Protein AF-A0A4R2C176-F1 (afdb_monomer)

Solvent-accessible surface area (backbone atoms only — not comparable to full-atom values): 6892 Å² total; per-residue (Å²): 133,61,67,66,63,52,52,54,52,46,54,67,44,58,69,86,51,28,63,65,52,39,53,50,53,22,47,60,34,39,78,70,70,38,54,71,60,18,51,54,44,62,68,57,72,79,61,52,72,68,56,35,52,50,44,48,50,43,72,76,36,49,66,61,49,48,54,49,50,54,51,51,48,53,50,50,49,52,65,69,70,42,48,75,64,56,52,50,49,53,52,47,55,52,50,53,52,52,50,50,57,48,50,54,52,53,65,63,58,79,72,72,82,86,76,84,82,90,134

pLDDT: mean 83.0, std 13.67, range [44.91, 96.94]

Sequence (119 aa):
MEIDAAVVELYGLPPEQFVAARNRLAKEVRDRGDEPAAAAIVALRKPTVAAWLANQLVRADPDGIHALTERGEQLRQTYLTADSASRRELTRRRHDHLVQAASQRAAGADGSPARPRSG

Foldseek 3Di:
DDLVVLVLVLLQDDLVCNQVSLLVSLVVCVVVVNNVSSVVSNPDDRDDPVSSVVSVVCVVCVPVVVVVVVVVVVVVCCVVPQDPVNVVVVVVVVVVVVVVVVVVVVVVVVPDDDDDDDD

Mean predicted aligned error: 13.89 Å

Structure (mmCIF, N/CA/C/O backbone):
data_AF-A0A4R2C176-F1
#
_entry.id   AF-A0A4R2C176-F1
#
loop_
_atom_site.group_PDB
_atom_site.id
_atom_site.type_symbol
_atom_site.label_atom_id
_atom_site.label_alt_id
_atom_site.label_comp_id
_atom_site.label_asym_id
_atom_site.label_entity_id
_atom_site.label_seq_id
_atom_site.pdbx_PDB_ins_code
_atom_site.Cartn_x
_atom_site.Cartn_y
_atom_site.Cartn_z
_atom_site.occupancy
_atom_site.B_iso_or_equiv
_atom_site.auth_seq_id
_atom_site.auth_comp_id
_atom_site.auth_asym_id
_atom_site.auth_atom_id
_atom_site.pdbx_PDB_model_num
ATOM 1 N N . MET A 1 1 ? -10.218 -12.945 12.825 1.00 59.03 1 MET A N 1
ATOM 2 C CA . MET A 1 1 ? -9.661 -12.179 11.692 1.00 59.03 1 MET A CA 1
ATOM 3 C C . MET A 1 1 ? -8.341 -11.596 12.148 1.00 59.03 1 MET A C 1
ATOM 5 O O . MET A 1 1 ? -8.326 -10.961 13.197 1.00 59.03 1 MET A O 1
ATOM 9 N N . GLU A 1 2 ? -7.269 -11.878 11.415 1.00 82.56 2 GLU A N 1
ATOM 10 C CA . GLU A 1 2 ? -5.945 -11.294 11.640 1.00 82.56 2 GLU A CA 1
ATOM 11 C C . GLU A 1 2 ? -5.976 -9.798 11.298 1.00 82.56 2 GLU A C 1
ATOM 13 O O . GLU A 1 2 ? -6.596 -9.400 10.309 1.00 82.56 2 GLU A O 1
ATOM 18 N N . ILE A 1 3 ? -5.370 -8.961 12.143 1.00 81.00 3 ILE A N 1
ATOM 19 C CA . ILE A 1 3 ? -5.449 -7.498 12.016 1.00 81.00 3 ILE A CA 1
ATOM 20 C C . ILE A 1 3 ? -4.800 -7.029 10.711 1.00 81.00 3 ILE A C 1
ATOM 22 O O . ILE A 1 3 ? -5.364 -6.169 10.037 1.00 81.00 3 ILE A O 1
ATOM 26 N N . ASP A 1 4 ? -3.699 -7.651 10.296 1.00 85.12 4 ASP A N 1
ATOM 27 C CA . ASP A 1 4 ? -2.997 -7.299 9.060 1.00 85.12 4 ASP A CA 1
ATOM 28 C C . ASP A 1 4 ? -3.862 -7.526 7.815 1.00 85.12 4 ASP A C 1
ATOM 30 O O . ASP A 1 4 ? -3.970 -6.643 6.962 1.00 85.12 4 ASP A O 1
ATOM 34 N N . ALA A 1 5 ? -4.580 -8.651 7.749 1.00 86.44 5 ALA A N 1
ATOM 35 C CA . ALA A 1 5 ? -5.533 -8.911 6.672 1.00 86.44 5 ALA A CA 1
ATOM 36 C C . ALA A 1 5 ? -6.662 -7.863 6.641 1.00 86.44 5 ALA A C 1
ATOM 38 O O . ALA A 1 5 ? -7.049 -7.386 5.576 1.00 86.44 5 ALA A O 1
ATOM 39 N N . ALA A 1 6 ? -7.158 -7.442 7.808 1.00 87.44 6 ALA A N 1
ATOM 40 C CA . ALA A 1 6 ? -8.181 -6.401 7.896 1.00 87.44 6 ALA A CA 1
ATOM 41 C C . ALA A 1 6 ? -7.661 -5.026 7.436 1.00 87.44 6 ALA A C 1
ATOM 43 O O . ALA A 1 6 ? -8.386 -4.267 6.791 1.00 87.44 6 ALA A O 1
ATOM 44 N N . VAL A 1 7 ? -6.401 -4.700 7.738 1.00 89.75 7 VAL A N 1
ATOM 45 C CA . VAL A 1 7 ? -5.747 -3.464 7.283 1.00 89.75 7 VAL A CA 1
ATOM 46 C C . VAL A 1 7 ? -5.559 -3.465 5.770 1.00 89.75 7 VAL A C 1
ATOM 48 O O . VAL A 1 7 ? -5.829 -2.450 5.125 1.00 89.75 7 VAL A O 1
ATOM 51 N N . VAL A 1 8 ? -5.157 -4.598 5.192 1.00 90.19 8 VAL A N 1
ATOM 52 C CA . VAL A 1 8 ? -5.083 -4.770 3.737 1.00 90.19 8 VAL A CA 1
ATOM 53 C C . VAL A 1 8 ? -6.438 -4.436 3.115 1.00 90.19 8 VAL A C 1
ATOM 55 O O . VAL A 1 8 ? -6.505 -3.580 2.229 1.00 90.19 8 VAL A O 1
ATOM 58 N N . GLU A 1 9 ? -7.525 -5.014 3.628 1.00 91.12 9 GLU A N 1
ATOM 59 C CA . GLU A 1 9 ? -8.890 -4.745 3.156 1.00 91.12 9 GLU A CA 1
ATOM 60 C C . GLU A 1 9 ? -9.310 -3.275 3.292 1.00 91.12 9 GLU A C 1
ATOM 62 O O . GLU A 1 9 ? -9.872 -2.718 2.346 1.00 91.12 9 GLU A O 1
ATOM 67 N N . LEU A 1 10 ? -8.961 -2.590 4.390 1.00 93.25 10 LEU A N 1
ATOM 68 C CA . LEU A 1 10 ? -9.210 -1.147 4.522 1.00 93.25 10 LEU A CA 1
ATOM 69 C C . LEU A 1 10 ? -8.601 -0.348 3.365 1.00 93.25 10 LEU A C 1
ATOM 71 O O . LEU A 1 10 ? -9.241 0.563 2.841 1.00 93.25 10 LEU A O 1
ATOM 75 N N . TYR A 1 11 ? -7.386 -0.698 2.948 1.00 92.19 11 TYR A N 1
ATOM 76 C CA . TYR A 1 11 ? -6.670 -0.022 1.867 1.00 92.19 11 TYR A CA 1
ATOM 77 C C . TYR A 1 11 ? -7.147 -0.387 0.452 1.00 92.19 11 TYR A C 1
ATO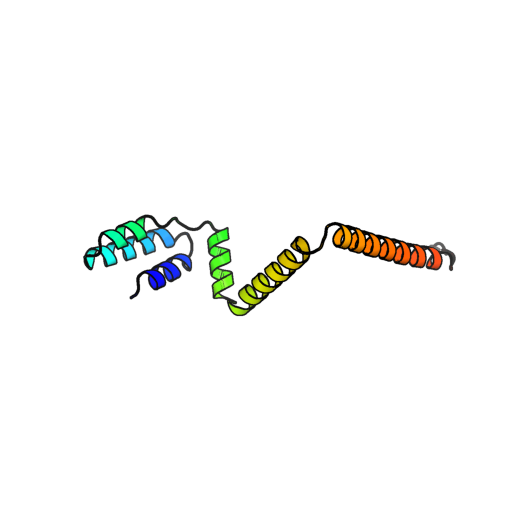M 79 O O . TYR A 1 11 ? -6.689 0.243 -0.505 1.00 92.19 11 TYR A O 1
ATOM 87 N N . GLY A 1 12 ? -8.065 -1.352 0.316 1.00 89.00 12 GLY A N 1
ATOM 88 C CA . GLY A 1 12 ? -8.782 -1.647 -0.932 1.00 89.00 12 GLY A CA 1
ATOM 89 C C . GLY A 1 12 ? -10.090 -0.859 -1.102 1.00 89.00 12 GLY A C 1
ATOM 90 O O . GLY A 1 12 ? -10.651 -0.803 -2.196 1.00 89.00 12 GLY A O 1
ATOM 91 N N . LEU A 1 13 ? -10.591 -0.223 -0.039 1.00 92.12 13 LEU A N 1
ATOM 92 C CA . LEU A 1 13 ? -11.823 0.563 -0.099 1.00 92.12 13 LEU A CA 1
ATOM 93 C C . LEU A 1 13 ? -11.605 1.918 -0.786 1.00 92.12 13 LEU A C 1
ATOM 95 O O . LEU A 1 13 ? -10.515 2.490 -0.679 1.00 92.12 13 LEU A O 1
ATOM 99 N N . PRO A 1 14 ? -12.650 2.497 -1.414 1.00 90.81 14 PRO A N 1
ATOM 100 C CA . PRO A 1 14 ? -12.600 3.874 -1.889 1.00 90.81 14 PRO A CA 1
ATOM 101 C C . PRO A 1 14 ? -12.163 4.841 -0.772 1.00 90.81 14 PRO A C 1
ATOM 103 O O . PRO A 1 14 ? -12.600 4.679 0.378 1.00 90.81 14 PRO A O 1
ATOM 106 N N . PRO A 1 15 ? -11.334 5.865 -1.061 1.00 88.06 15 PRO A N 1
ATOM 107 C CA . PRO A 1 15 ? -10.810 6.784 -0.046 1.00 88.06 15 PRO A CA 1
ATOM 108 C C . PRO A 1 15 ? -11.894 7.470 0.801 1.00 88.06 15 PRO A C 1
ATOM 110 O O . PRO A 1 15 ? -11.652 7.870 1.944 1.00 88.06 15 PRO A O 1
ATOM 113 N N . GLU A 1 16 ? -13.095 7.637 0.256 1.00 91.75 16 GLU A N 1
ATOM 114 C CA . GLU A 1 16 ? -14.271 8.209 0.915 1.00 91.75 16 GLU A CA 1
ATOM 115 C C . GLU A 1 16 ? -14.802 7.286 2.020 1.00 91.75 16 GLU A C 1
ATOM 117 O O . GLU A 1 16 ? -15.266 7.762 3.054 1.00 91.75 16 GLU A O 1
ATOM 122 N N . GLN A 1 17 ? -14.673 5.970 1.840 1.00 93.75 17 GLN A N 1
ATOM 123 C CA . GLN A 1 17 ? -15.151 4.949 2.774 1.00 93.75 17 GLN A CA 1
ATOM 124 C C . GLN A 1 17 ? -14.106 4.578 3.837 1.00 93.75 17 GLN A C 1
ATOM 126 O O . GLN A 1 17 ? -14.464 4.089 4.913 1.00 93.75 17 GLN A O 1
ATOM 131 N N . PHE A 1 18 ? -12.825 4.853 3.568 1.00 94.38 18 PHE A N 1
ATOM 132 C CA . PHE A 1 18 ? -11.695 4.447 4.408 1.00 94.38 18 PHE A CA 1
ATOM 133 C C . PHE A 1 18 ? -11.859 4.840 5.882 1.00 94.38 18 PHE A C 1
ATOM 135 O O . PHE A 1 18 ? -11.715 4.007 6.772 1.00 94.38 18 PHE A O 1
ATOM 142 N N . VAL A 1 19 ? -12.189 6.105 6.164 1.00 95.38 19 VAL A N 1
ATOM 143 C CA . VAL A 1 19 ? -12.245 6.619 7.546 1.00 95.38 19 VAL A CA 1
ATOM 144 C C . VAL A 1 19 ? -13.351 5.936 8.350 1.00 95.38 19 VAL A C 1
ATOM 146 O O . VAL A 1 19 ? -13.131 5.547 9.498 1.00 95.38 19 VAL A O 1
ATOM 149 N N . ALA A 1 20 ? -14.527 5.751 7.744 1.00 96.88 20 ALA A N 1
ATOM 150 C CA . ALA A 1 20 ? -15.654 5.090 8.392 1.00 96.88 20 ALA A CA 1
ATOM 151 C C . ALA A 1 20 ? -15.354 3.607 8.666 1.00 96.88 20 ALA A C 1
ATOM 153 O O . ALA A 1 20 ? -15.644 3.106 9.752 1.00 96.88 20 ALA A O 1
ATOM 154 N N . ALA A 1 21 ? -14.739 2.906 7.710 1.00 96.38 21 ALA A N 1
ATOM 155 C CA . ALA A 1 21 ? -14.341 1.512 7.880 1.00 96.38 21 ALA A CA 1
ATOM 156 C C . ALA A 1 21 ? -13.228 1.345 8.929 1.00 96.38 21 ALA A C 1
ATOM 158 O O . ALA A 1 21 ? -13.358 0.509 9.821 1.00 96.38 21 ALA A O 1
ATOM 159 N N . ARG A 1 22 ? -12.196 2.200 8.905 1.00 96.94 22 ARG A N 1
ATOM 160 C CA . ARG A 1 22 ? -11.102 2.211 9.892 1.00 96.94 22 ARG A CA 1
ATOM 161 C C . ARG A 1 22 ? -11.628 2.400 11.312 1.00 96.94 22 ARG A C 1
ATOM 163 O O . ARG A 1 22 ? -11.214 1.696 12.225 1.00 96.94 22 ARG A O 1
ATOM 170 N N . ASN A 1 23 ? -12.552 3.341 11.507 1.00 96.94 23 ASN A N 1
ATOM 171 C CA . ASN A 1 23 ? -13.118 3.608 12.829 1.00 96.94 23 ASN A CA 1
ATOM 172 C C . ASN A 1 23 ? -13.971 2.435 13.342 1.00 96.94 23 ASN A C 1
ATOM 174 O O . ASN A 1 23 ? -13.934 2.149 14.538 1.00 96.94 23 ASN A O 1
ATOM 178 N N . ARG A 1 24 ? -14.707 1.746 12.455 1.00 96.38 24 ARG A N 1
ATOM 179 C CA . ARG A 1 24 ? -15.434 0.515 12.808 1.00 96.38 24 ARG A CA 1
ATOM 180 C C . ARG A 1 24 ? -14.474 -0.594 13.225 1.00 96.38 24 ARG A C 1
ATOM 182 O O . ARG A 1 24 ? -14.628 -1.119 14.321 1.00 96.38 24 ARG A O 1
ATOM 189 N N . LEU A 1 25 ? -13.441 -0.859 12.425 1.00 95.44 25 LEU A N 1
ATOM 190 C CA . LEU A 1 25 ? -12.437 -1.874 12.745 1.00 95.44 25 LEU A CA 1
ATOM 191 C C . LEU A 1 25 ? -11.738 -1.575 14.080 1.00 95.44 25 LEU A C 1
ATOM 193 O O . LEU A 1 25 ? -11.614 -2.456 14.923 1.00 95.44 25 LEU A O 1
ATOM 197 N N . ALA A 1 26 ? -11.339 -0.321 14.312 1.00 95.56 26 ALA A N 1
ATOM 198 C CA . ALA A 1 26 ? -10.731 0.077 15.577 1.00 95.56 26 ALA A CA 1
ATOM 199 C C . ALA A 1 26 ? -11.662 -0.170 16.771 1.00 95.56 26 ALA A C 1
ATOM 201 O O . ALA A 1 26 ? -11.201 -0.620 17.814 1.00 95.56 26 ALA A O 1
ATOM 202 N N . LYS A 1 27 ? -12.965 0.108 16.630 1.00 95.75 27 LYS A N 1
ATOM 203 C CA . LYS A 1 27 ? -13.950 -0.183 17.678 1.00 95.75 27 LYS A CA 1
ATOM 204 C C . LYS A 1 27 ? -14.046 -1.686 17.944 1.00 95.75 27 LYS A C 1
ATOM 206 O O . LYS A 1 27 ? -13.915 -2.094 19.088 1.00 95.75 27 LYS A O 1
ATOM 211 N N . GLU A 1 28 ? -14.188 -2.498 16.901 1.00 93.81 28 GLU A N 1
ATOM 212 C CA . GLU A 1 28 ? -14.276 -3.955 17.041 1.00 93.81 28 GLU A CA 1
ATOM 213 C C . GLU A 1 28 ? -13.037 -4.572 17.703 1.00 93.81 28 GLU A C 1
ATOM 215 O O . GLU A 1 28 ? -13.145 -5.603 18.363 1.00 93.81 28 GLU A O 1
ATOM 220 N N . VAL A 1 29 ? -11.855 -3.986 17.496 1.00 94.12 29 VAL A N 1
ATOM 221 C CA . VAL A 1 29 ? -10.607 -4.438 18.126 1.00 94.12 29 VAL A CA 1
ATOM 222 C C . VAL A 1 29 ? -10.534 -4.010 19.598 1.00 94.12 29 VAL A C 1
ATOM 224 O O . VAL A 1 29 ? -10.137 -4.822 20.432 1.00 94.12 29 VAL A O 1
ATOM 227 N N . ARG A 1 30 ? -11.021 -2.809 19.959 1.00 93.12 30 ARG A N 1
ATOM 228 C CA . ARG A 1 30 ? -11.180 -2.415 21.379 1.00 93.12 30 ARG A CA 1
ATOM 229 C C . ARG A 1 30 ? -12.172 -3.301 22.111 1.00 93.12 30 ARG A C 1
ATOM 231 O O . ARG A 1 30 ? -11.888 -3.723 23.223 1.00 93.12 30 ARG A O 1
ATOM 238 N N . ASP A 1 31 ? -13.300 -3.616 21.479 1.00 94.06 31 ASP A N 1
ATOM 239 C CA . ASP A 1 31 ? -14.339 -4.472 22.065 1.00 94.06 31 ASP A CA 1
ATOM 240 C C . ASP A 1 31 ? -13.816 -5.905 22.321 1.00 94.06 31 ASP A C 1
ATOM 242 O O . ASP A 1 31 ? -14.355 -6.632 23.151 1.00 94.06 31 ASP A O 1
ATOM 246 N N . ARG A 1 32 ? -12.727 -6.298 21.643 1.00 92.25 32 ARG A N 1
ATOM 247 C CA . ARG A 1 32 ? -11.985 -7.552 21.859 1.00 92.25 32 ARG A CA 1
ATOM 248 C C . ARG A 1 32 ? -10.872 -7.450 22.914 1.00 92.25 32 ARG A C 1
ATOM 250 O O . ARG A 1 32 ? -10.221 -8.455 23.185 1.00 92.25 32 ARG A O 1
ATOM 257 N N . GLY A 1 33 ? -10.663 -6.278 23.513 1.00 93.81 33 GLY A N 1
ATOM 258 C CA . GLY A 1 33 ? -9.693 -6.038 24.587 1.00 93.81 33 GLY A CA 1
ATOM 259 C C . GLY A 1 33 ? -8.285 -5.637 24.133 1.00 93.81 33 GLY A C 1
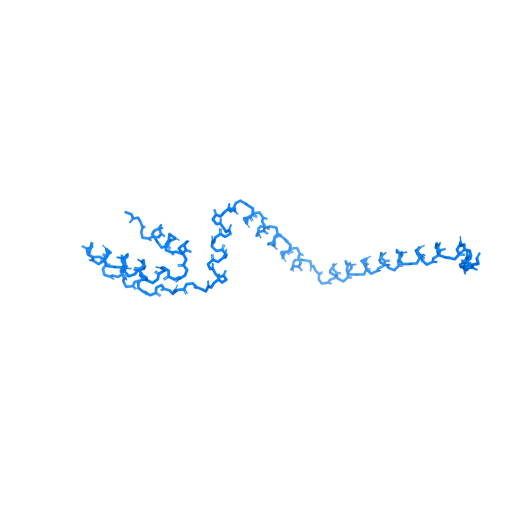ATOM 260 O O . GLY A 1 33 ? -7.405 -5.504 24.978 1.00 93.81 33 GLY A O 1
ATOM 261 N N . ASP A 1 34 ? -8.053 -5.423 22.834 1.00 92.56 34 ASP A N 1
ATOM 262 C CA . ASP A 1 34 ? -6.735 -5.054 22.299 1.00 92.56 34 ASP A CA 1
ATOM 263 C C . ASP A 1 34 ? -6.651 -3.543 22.024 1.00 92.56 34 ASP A C 1
ATOM 265 O O . ASP A 1 34 ? -6.756 -3.056 20.894 1.00 92.56 34 ASP A O 1
ATOM 269 N N . GLU A 1 35 ? -6.512 -2.763 23.098 1.00 91.94 35 GLU A N 1
ATOM 270 C CA . GLU A 1 35 ? -6.360 -1.308 22.996 1.00 91.94 35 GLU A CA 1
ATOM 271 C C . GLU A 1 35 ? -5.132 -0.868 22.175 1.00 91.94 35 GLU A C 1
ATOM 273 O O . GLU A 1 35 ? -5.289 0.045 21.352 1.00 91.94 35 GLU A O 1
ATOM 278 N N . PRO A 1 36 ? -3.938 -1.487 22.321 1.00 93.50 36 PRO A N 1
ATOM 279 C CA . PRO A 1 36 ? -2.775 -1.134 21.510 1.00 93.50 36 PRO A CA 1
ATOM 280 C C . PRO A 1 36 ? -3.021 -1.302 20.009 1.00 93.50 36 PRO A C 1
ATOM 282 O O . PRO A 1 36 ? -2.728 -0.388 19.230 1.00 93.50 36 PRO A O 1
ATOM 285 N N . ALA A 1 37 ? -3.609 -2.422 19.582 1.00 91.12 37 ALA A N 1
ATOM 286 C CA . ALA A 1 37 ? -3.875 -2.639 18.166 1.00 91.12 37 ALA A CA 1
ATOM 287 C C . ALA A 1 37 ? -4.975 -1.711 17.637 1.00 91.12 37 ALA A C 1
ATOM 289 O O . ALA A 1 37 ? -4.877 -1.189 16.524 1.00 91.12 37 ALA A O 1
ATOM 290 N N . ALA A 1 38 ? -5.994 -1.409 18.443 1.00 93.31 38 ALA A N 1
ATOM 291 C CA . ALA A 1 38 ? -6.994 -0.419 18.066 1.00 93.31 38 ALA A CA 1
ATOM 292 C C . ALA A 1 38 ? -6.406 0.991 17.895 1.00 93.31 38 ALA A C 1
ATOM 294 O O . ALA A 1 38 ? -6.824 1.724 16.993 1.00 93.31 38 ALA A O 1
ATOM 295 N N . ALA A 1 39 ? -5.444 1.382 18.736 1.00 93.56 39 ALA A N 1
ATOM 296 C CA . ALA A 1 39 ? -4.727 2.646 18.592 1.00 93.56 39 ALA A CA 1
ATOM 297 C C . ALA A 1 39 ? -3.913 2.677 17.288 1.00 93.56 39 ALA A C 1
ATOM 299 O O . ALA A 1 39 ? -3.980 3.663 16.548 1.00 93.56 39 ALA A O 1
ATOM 300 N N . ALA A 1 40 ? -3.233 1.574 16.956 1.00 94.06 40 ALA A N 1
ATOM 301 C CA . ALA A 1 40 ? -2.520 1.428 15.689 1.00 94.06 40 ALA A CA 1
ATOM 302 C C . ALA A 1 40 ? -3.462 1.563 14.477 1.00 94.06 40 ALA A C 1
ATOM 304 O O . ALA A 1 40 ? -3.149 2.284 13.529 1.00 94.06 40 ALA A O 1
ATOM 305 N N . ILE A 1 41 ? -4.658 0.966 14.532 1.00 93.56 41 ILE A N 1
ATOM 306 C CA . ILE A 1 41 ? -5.660 1.077 13.460 1.00 93.56 41 ILE A CA 1
ATOM 307 C C . ILE A 1 41 ? -6.140 2.524 13.290 1.00 93.56 41 ILE A C 1
ATOM 309 O O . ILE A 1 41 ? -6.258 2.999 12.162 1.00 93.56 41 ILE A O 1
ATOM 313 N N . VAL A 1 42 ? -6.400 3.262 14.376 1.00 93.69 42 VAL A N 1
ATOM 314 C CA . VAL A 1 42 ? -6.817 4.679 14.287 1.00 93.69 42 VAL A CA 1
ATOM 315 C C . VAL A 1 42 ? -5.713 5.563 13.704 1.00 93.69 42 VAL A C 1
ATOM 317 O O . VAL A 1 42 ? -6.019 6.512 12.976 1.00 93.69 42 VAL A O 1
ATOM 320 N N . ALA A 1 43 ? -4.448 5.241 13.981 1.00 94.25 43 ALA A N 1
ATOM 321 C CA . ALA A 1 43 ? -3.288 5.952 13.453 1.00 94.25 43 ALA A CA 1
ATOM 322 C C . ALA A 1 43 ? -3.081 5.762 11.937 1.00 94.25 43 ALA A C 1
ATOM 324 O O . ALA A 1 43 ? -2.347 6.541 11.321 1.00 94.25 43 ALA A O 1
ATOM 325 N N . LEU A 1 44 ? -3.753 4.789 11.306 1.00 93.31 44 LEU A N 1
ATOM 326 C CA . LEU A 1 44 ? -3.688 4.602 9.858 1.00 93.31 44 LEU A CA 1
ATOM 327 C C . LEU A 1 44 ? -4.180 5.847 9.115 1.00 93.31 44 LEU A C 1
ATOM 329 O O . LEU A 1 44 ? -5.287 6.365 9.331 1.00 93.31 44 LEU A O 1
ATOM 333 N N . ARG A 1 45 ? -3.338 6.313 8.191 1.00 93.06 45 ARG A N 1
ATOM 334 C CA . ARG A 1 45 ? -3.608 7.481 7.354 1.00 93.06 45 ARG A CA 1
ATOM 335 C C . ARG A 1 45 ? -4.516 7.088 6.199 1.00 93.06 45 ARG A C 1
ATOM 337 O O . ARG A 1 45 ? -4.291 6.068 5.547 1.00 93.06 45 ARG A O 1
ATOM 344 N N . LYS A 1 46 ? -5.498 7.950 5.915 1.00 88.38 46 LYS A N 1
ATOM 345 C CA . LYS A 1 46 ? -6.306 7.864 4.695 1.00 88.38 46 LYS A CA 1
ATOM 346 C C . LYS A 1 46 ? -5.367 7.880 3.477 1.00 88.38 46 LYS A C 1
ATOM 348 O O . LYS A 1 46 ? -4.515 8.773 3.411 1.00 88.38 46 LYS A O 1
ATOM 353 N N . PRO A 1 47 ? -5.495 6.925 2.538 1.00 86.56 47 PRO A N 1
ATOM 354 C CA . PRO A 1 47 ? -4.662 6.910 1.346 1.00 86.56 47 PRO A CA 1
ATOM 355 C C . PRO A 1 47 ? -4.944 8.141 0.481 1.00 86.56 47 PRO A C 1
ATOM 357 O O . PRO A 1 47 ? -6.069 8.647 0.427 1.00 86.56 47 PRO A O 1
ATOM 360 N N . THR A 1 48 ? -3.920 8.617 -0.225 1.00 92.12 48 THR A N 1
ATOM 361 C CA . THR A 1 48 ? -4.133 9.533 -1.350 1.00 92.12 48 THR A CA 1
ATOM 362 C C . THR A 1 48 ? -4.819 8.778 -2.490 1.00 92.12 48 THR A C 1
ATOM 364 O O . THR A 1 48 ? -4.754 7.551 -2.556 1.00 92.12 48 THR A O 1
ATOM 367 N N . VAL A 1 49 ? -5.440 9.499 -3.427 1.00 87.94 49 VAL A N 1
ATOM 368 C CA . VAL A 1 49 ? -6.058 8.875 -4.612 1.00 87.94 49 VAL A CA 1
ATOM 369 C C . VAL A 1 49 ? -5.031 8.059 -5.406 1.00 87.94 49 VAL A C 1
ATOM 371 O O . VAL A 1 49 ? -5.325 6.943 -5.816 1.00 87.94 49 VAL A O 1
ATOM 374 N N . ALA A 1 50 ? -3.805 8.571 -5.557 1.00 84.88 50 ALA A N 1
ATOM 375 C CA . ALA A 1 50 ? -2.723 7.858 -6.234 1.00 84.88 50 ALA A CA 1
ATOM 376 C C . ALA A 1 50 ? -2.334 6.553 -5.516 1.00 84.88 50 ALA A C 1
ATOM 378 O O . ALA A 1 50 ? -2.168 5.526 -6.167 1.00 84.88 50 ALA A O 1
ATOM 379 N N . ALA A 1 51 ? -2.231 6.574 -4.182 1.00 87.38 51 ALA A N 1
ATOM 380 C CA . ALA A 1 51 ? -1.935 5.375 -3.399 1.00 87.38 51 ALA A CA 1
ATOM 381 C C . ALA A 1 51 ? -3.078 4.349 -3.467 1.00 87.38 51 ALA A C 1
ATOM 383 O O . ALA A 1 51 ? -2.825 3.157 -3.603 1.00 87.38 51 ALA A O 1
ATOM 384 N N . TRP A 1 52 ? -4.333 4.805 -3.432 1.00 91.88 52 TRP A N 1
ATOM 385 C CA . TRP A 1 52 ? -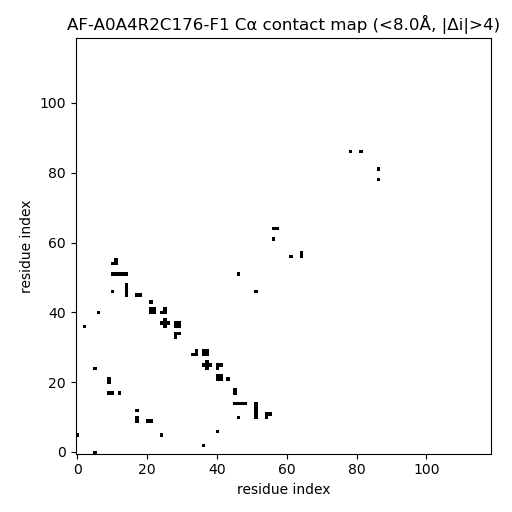5.489 3.930 -3.626 1.00 91.88 52 TRP A CA 1
ATOM 386 C C . TRP A 1 52 ? -5.480 3.281 -5.016 1.00 91.88 52 TRP A C 1
ATOM 388 O O . TRP A 1 52 ? -5.599 2.065 -5.111 1.00 91.88 52 TRP A O 1
ATOM 398 N N . LEU A 1 53 ? -5.248 4.050 -6.087 1.00 89.50 53 LEU A N 1
ATOM 399 C CA . LEU A 1 53 ? -5.141 3.505 -7.446 1.00 89.50 53 LEU A CA 1
ATOM 400 C C . LEU A 1 53 ? -4.020 2.464 -7.569 1.00 89.50 53 LEU A C 1
ATOM 402 O O . LEU A 1 53 ? -4.221 1.431 -8.203 1.00 89.50 53 LEU A O 1
ATOM 406 N N . ALA A 1 54 ? -2.869 2.703 -6.936 1.00 87.88 54 ALA A N 1
ATOM 407 C CA . ALA A 1 54 ? -1.780 1.731 -6.898 1.00 87.88 54 ALA A CA 1
ATOM 408 C C . ALA A 1 54 ? -2.200 0.425 -6.198 1.00 87.88 54 ALA A C 1
ATOM 410 O O . ALA A 1 54 ? -1.958 -0.655 -6.734 1.00 87.88 54 ALA A O 1
ATOM 411 N N . ASN A 1 55 ? -2.897 0.510 -5.059 1.00 89.44 55 ASN A N 1
ATOM 412 C CA . ASN A 1 55 ? -3.428 -0.668 -4.366 1.00 89.44 55 ASN A CA 1
ATOM 413 C C . ASN A 1 55 ? -4.434 -1.439 -5.231 1.00 89.44 55 ASN A C 1
ATOM 415 O O . ASN A 1 55 ? -4.397 -2.668 -5.268 1.00 89.44 55 ASN A O 1
ATOM 419 N N . GLN A 1 56 ? -5.313 -0.734 -5.950 1.00 92.00 56 GLN A N 1
ATOM 420 C CA . GLN A 1 56 ? -6.272 -1.369 -6.855 1.00 92.00 56 GLN A CA 1
ATOM 421 C C . GLN A 1 56 ? -5.576 -2.081 -8.013 1.00 92.00 56 GLN A C 1
ATOM 423 O O . GLN A 1 56 ? -5.972 -3.187 -8.370 1.00 92.00 56 GLN A O 1
ATOM 428 N N . LEU A 1 57 ? -4.524 -1.480 -8.569 1.00 89.44 57 LEU A N 1
ATOM 429 C CA . LEU A 1 57 ? -3.752 -2.074 -9.655 1.00 89.44 57 LEU A CA 1
ATOM 430 C C . LEU A 1 57 ? -3.054 -3.366 -9.209 1.00 89.44 57 LEU A C 1
ATOM 432 O O . LEU A 1 57 ? -3.150 -4.375 -9.900 1.00 89.44 57 LEU A O 1
ATOM 436 N N . VAL A 1 58 ? -2.435 -3.358 -8.023 1.00 90.69 58 VAL A N 1
ATOM 437 C CA . VAL A 1 58 ? -1.829 -4.559 -7.419 1.00 90.69 58 VAL A CA 1
ATOM 438 C C . VAL A 1 58 ? -2.871 -5.653 -7.185 1.00 90.69 58 VAL A C 1
ATOM 440 O O . VAL A 1 58 ? -2.580 -6.822 -7.393 1.00 90.69 58 VAL A O 1
ATOM 443 N N . ARG A 1 59 ? -4.091 -5.298 -6.763 1.00 87.25 59 ARG A N 1
ATOM 444 C CA . ARG A 1 59 ? -5.171 -6.273 -6.534 1.00 87.2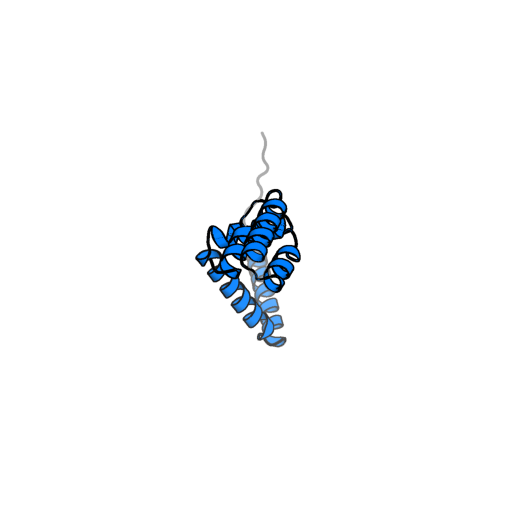5 59 ARG A CA 1
ATOM 445 C C . ARG A 1 59 ? -5.756 -6.843 -7.826 1.00 87.25 59 ARG A C 1
ATOM 447 O O . ARG A 1 59 ? -6.196 -7.987 -7.822 1.00 87.25 59 ARG A O 1
ATOM 454 N N . ALA A 1 60 ? -5.809 -6.046 -8.890 1.00 90.88 60 ALA A N 1
ATOM 455 C CA . ALA A 1 60 ? -6.367 -6.459 -10.174 1.00 90.88 60 ALA A CA 1
ATOM 456 C C . ALA A 1 60 ? -5.418 -7.374 -10.960 1.00 90.88 60 ALA A C 1
ATOM 458 O O . ALA A 1 60 ? -5.886 -8.287 -11.633 1.00 90.88 60 ALA A O 1
ATOM 459 N N . ASP A 1 61 ? -4.109 -7.129 -10.867 1.00 91.81 61 ASP A N 1
ATOM 460 C CA . ASP A 1 61 ? -3.081 -7.909 -11.560 1.00 91.81 61 ASP A CA 1
ATOM 461 C C . ASP A 1 61 ? -1.798 -8.031 -10.710 1.00 91.81 61 ASP A C 1
ATOM 463 O O . ASP A 1 61 ? -0.810 -7.323 -10.948 1.00 91.81 61 ASP A O 1
ATOM 467 N N . PRO A 1 62 ? -1.804 -8.903 -9.682 1.00 88.94 62 PRO A N 1
ATOM 468 C CA . PRO A 1 62 ? -0.646 -9.089 -8.811 1.00 88.94 62 PRO A CA 1
ATOM 469 C C . PRO A 1 62 ? 0.583 -9.580 -9.584 1.00 88.94 62 PRO A C 1
ATOM 471 O O . PRO A 1 62 ? 1.681 -9.051 -9.403 1.00 88.94 62 PRO A O 1
ATOM 474 N N . ASP A 1 63 ? 0.386 -10.554 -10.476 1.00 89.69 63 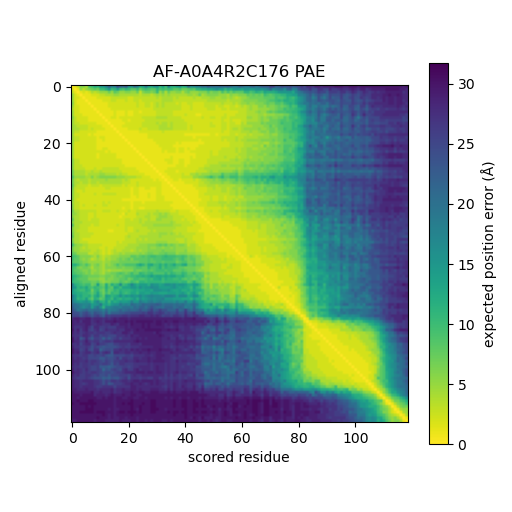ASP A N 1
ATOM 475 C CA . ASP A 1 63 ? 1.463 -11.199 -11.229 1.00 89.69 63 ASP A CA 1
ATOM 476 C C . ASP A 1 63 ? 2.092 -10.233 -12.241 1.00 89.69 63 ASP A C 1
ATOM 478 O O . ASP A 1 63 ? 3.318 -10.151 -12.349 1.00 89.69 63 ASP A O 1
ATOM 482 N N . GLY A 1 64 ? 1.280 -9.442 -12.948 1.00 90.69 64 GLY A N 1
ATOM 483 C CA . GLY A 1 64 ? 1.773 -8.441 -13.889 1.00 90.69 64 GLY A CA 1
ATOM 484 C C . GLY A 1 64 ? 2.532 -7.304 -13.207 1.00 90.69 64 GLY A C 1
ATOM 485 O O . GLY A 1 64 ? 3.585 -6.886 -13.699 1.00 90.69 64 GLY A O 1
ATOM 486 N N . ILE A 1 65 ? 2.067 -6.833 -12.044 1.00 91.81 65 ILE A N 1
ATOM 487 C CA . ILE A 1 65 ? 2.781 -5.806 -11.270 1.00 91.81 65 ILE A CA 1
ATOM 488 C C . ILE A 1 65 ? 4.075 -6.347 -10.663 1.00 91.81 65 ILE A C 1
ATOM 490 O O . ILE A 1 65 ? 5.090 -5.638 -10.653 1.00 91.81 65 ILE A O 1
ATOM 494 N N . HIS A 1 66 ? 4.078 -7.601 -10.216 1.00 90.56 66 HIS A N 1
ATOM 495 C CA . HIS A 1 66 ? 5.288 -8.261 -9.744 1.00 90.56 66 HIS A CA 1
ATOM 496 C C . HIS A 1 66 ? 6.321 -8.392 -10.872 1.00 90.56 66 HIS A C 1
ATOM 498 O O . HIS A 1 66 ? 7.437 -7.891 -10.749 1.00 90.56 66 HIS A O 1
ATOM 504 N N . ALA A 1 67 ? 5.920 -8.917 -12.034 1.00 88.12 67 ALA A N 1
ATOM 505 C CA . ALA A 1 67 ? 6.794 -9.024 -13.202 1.00 88.12 67 ALA A CA 1
ATOM 506 C C . ALA A 1 67 ? 7.331 -7.657 -13.669 1.00 88.12 67 ALA A C 1
ATOM 508 O O . ALA A 1 67 ? 8.475 -7.544 -14.120 1.00 88.12 67 ALA A O 1
ATOM 509 N N . LEU A 1 68 ? 6.525 -6.594 -13.567 1.00 88.75 68 LEU A N 1
ATOM 510 C CA . LEU A 1 68 ? 6.949 -5.235 -13.902 1.00 88.75 68 LEU A CA 1
ATOM 511 C C . LEU A 1 68 ? 8.004 -4.700 -12.924 1.00 88.75 68 LEU A C 1
ATOM 513 O O . LEU A 1 68 ? 9.004 -4.123 -13.358 1.00 88.75 68 LEU A O 1
ATOM 517 N N . THR A 1 69 ? 7.794 -4.882 -11.621 1.00 92.25 69 THR A N 1
ATOM 518 C CA . THR A 1 69 ? 8.731 -4.409 -10.591 1.00 92.25 69 THR A CA 1
ATOM 519 C C . THR A 1 69 ? 10.041 -5.194 -10.609 1.00 92.25 69 THR A C 1
ATOM 521 O O . THR A 1 69 ? 11.102 -4.572 -10.549 1.00 92.25 69 THR A O 1
ATOM 524 N N . GLU A 1 70 ? 10.003 -6.512 -10.817 1.00 91.25 70 GLU A N 1
ATOM 525 C CA . GLU A 1 70 ? 11.206 -7.333 -11.011 1.00 91.25 70 GLU A CA 1
ATOM 526 C C . GLU A 1 70 ? 12.039 -6.871 -12.212 1.00 91.25 70 GLU A C 1
ATOM 528 O O . GLU A 1 70 ? 13.253 -6.680 -12.105 1.00 91.25 70 GLU A O 1
ATOM 533 N N . ARG A 1 71 ? 11.399 -6.622 -13.361 1.00 88.19 71 ARG A N 1
ATOM 534 C CA . ARG A 1 71 ? 12.095 -6.104 -14.551 1.00 88.19 71 ARG A CA 1
ATOM 535 C C . ARG A 1 71 ? 12.676 -4.712 -14.316 1.00 88.19 71 ARG A C 1
ATOM 537 O O . ARG A 1 71 ? 13.793 -4.434 -14.750 1.00 88.19 71 ARG A O 1
ATOM 544 N N . GLY A 1 72 ? 11.942 -3.836 -13.630 1.00 87.81 72 GLY A N 1
ATOM 545 C CA . GLY A 1 72 ? 12.428 -2.506 -13.258 1.00 87.81 72 GLY A CA 1
ATOM 546 C C . GLY A 1 72 ? 13.673 -2.571 -12.372 1.00 87.81 72 GLY A C 1
ATOM 547 O O . GLY A 1 72 ? 14.633 -1.830 -12.592 1.00 87.81 72 GLY A O 1
ATOM 548 N N . GLU A 1 73 ? 13.691 -3.505 -11.425 1.00 88.81 73 GLU A N 1
ATOM 549 C CA . GLU A 1 73 ? 14.832 -3.748 -10.551 1.00 88.81 73 GLU A CA 1
ATOM 550 C C . GLU A 1 73 ? 16.040 -4.298 -11.321 1.00 88.81 73 GLU A C 1
ATOM 552 O O . GLU A 1 73 ? 17.145 -3.778 -11.172 1.00 88.81 73 GLU A O 1
ATOM 557 N N . GLN A 1 74 ? 15.842 -5.264 -12.221 1.00 81.69 74 GLN A N 1
ATOM 558 C CA . GLN A 1 74 ? 16.906 -5.779 -13.094 1.00 81.69 74 GLN A CA 1
ATOM 559 C C . GLN A 1 74 ? 17.514 -4.680 -13.974 1.00 81.69 74 GLN A C 1
ATOM 561 O O . GLN A 1 74 ? 18.739 -4.595 -14.118 1.00 81.69 74 GLN A O 1
ATOM 566 N N . LEU A 1 75 ? 16.678 -3.798 -14.532 1.00 79.56 75 LEU A N 1
ATOM 567 C CA . LEU A 1 75 ? 17.143 -2.630 -15.277 1.00 79.56 75 LEU A CA 1
ATOM 568 C C . LEU A 1 75 ? 17.959 -1.707 -14.368 1.00 79.56 75 LEU A C 1
ATOM 570 O O . LEU A 1 75 ? 19.096 -1.383 -14.702 1.00 79.56 75 LEU A O 1
ATOM 574 N N . ARG A 1 76 ? 17.432 -1.323 -13.199 1.00 79.50 76 ARG A N 1
ATOM 575 C CA . ARG A 1 76 ? 18.132 -0.462 -12.233 1.00 79.50 76 ARG A CA 1
ATOM 576 C C . ARG A 1 76 ? 19.491 -1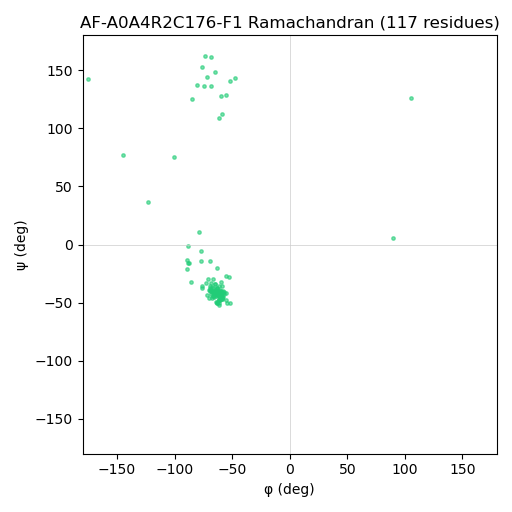.041 -11.846 1.00 79.50 76 ARG A C 1
ATOM 578 O O . ARG A 1 76 ? 20.486 -0.320 -11.882 1.00 79.50 76 ARG A O 1
ATOM 585 N N . GLN A 1 77 ? 19.545 -2.328 -11.517 1.00 79.12 77 GLN A N 1
ATOM 586 C CA . GLN A 1 77 ? 20.785 -3.021 -11.182 1.00 79.12 77 GLN A CA 1
ATOM 587 C C . GLN A 1 77 ? 21.763 -2.989 -12.352 1.00 79.12 77 GLN A C 1
ATOM 589 O O . GLN A 1 77 ? 22.893 -2.566 -12.153 1.00 79.12 77 GLN A O 1
ATOM 594 N N . THR A 1 78 ? 21.324 -3.317 -13.570 1.00 74.44 78 THR A N 1
ATOM 595 C CA . THR A 1 78 ? 22.160 -3.243 -14.781 1.00 74.44 78 THR A CA 1
ATOM 596 C C . THR A 1 78 ? 22.713 -1.833 -15.001 1.00 74.44 78 THR A C 1
ATOM 598 O O . THR A 1 78 ? 23.888 -1.666 -15.314 1.00 74.44 78 THR A O 1
ATOM 601 N N . TYR A 1 79 ? 21.901 -0.794 -14.801 1.00 67.75 79 TYR A N 1
ATOM 602 C CA . TYR A 1 79 ? 22.335 0.597 -14.954 1.00 67.75 79 TYR A CA 1
ATOM 603 C C . TYR A 1 79 ? 23.288 1.072 -13.846 1.00 67.75 79 TYR A C 1
ATOM 605 O O . TYR A 1 79 ? 24.118 1.945 -14.108 1.00 67.75 79 TYR A O 1
ATOM 613 N N . LEU A 1 80 ? 23.181 0.529 -12.630 1.00 69.00 80 LEU A N 1
ATOM 614 C CA . LEU A 1 80 ? 24.037 0.882 -11.492 1.00 69.00 80 LEU A CA 1
ATOM 615 C C . LEU A 1 80 ? 25.344 0.083 -11.448 1.00 69.00 80 LEU A C 1
ATOM 617 O O . LEU A 1 80 ? 26.358 0.623 -11.012 1.00 69.00 80 LEU A O 1
ATOM 621 N N . THR A 1 81 ? 25.334 -1.171 -11.901 1.00 64.69 81 THR A N 1
ATOM 622 C CA . THR A 1 81 ? 26.523 -2.035 -11.993 1.00 64.69 81 THR A CA 1
ATOM 623 C C . THR A 1 81 ? 27.267 -1.870 -13.313 1.00 64.69 81 THR A C 1
ATOM 625 O O . THR A 1 81 ? 28.436 -2.242 -13.405 1.00 64.69 81 THR A O 1
ATOM 628 N N . ALA A 1 82 ? 26.638 -1.264 -14.328 1.00 61.22 82 ALA A N 1
ATOM 629 C CA . ALA A 1 82 ? 27.342 -0.809 -15.512 1.00 61.22 82 ALA A CA 1
ATOM 630 C C . ALA A 1 82 ? 28.386 0.238 -15.110 1.00 61.22 82 ALA A C 1
ATOM 632 O O . ALA A 1 82 ? 28.058 1.386 -14.772 1.00 61.22 82 ALA A O 1
ATOM 633 N N . ASP A 1 83 ? 29.656 -0.165 -15.199 1.00 67.06 83 ASP A N 1
ATOM 634 C CA . ASP A 1 83 ? 30.783 0.739 -15.049 1.00 67.06 83 ASP A CA 1
ATOM 635 C C . ASP A 1 83 ? 30.558 1.995 -15.904 1.00 67.06 83 ASP A C 1
ATOM 637 O O . ASP A 1 83 ? 29.980 1.975 -16.999 1.00 67.06 83 ASP A O 1
ATOM 641 N N . SER A 1 84 ? 30.983 3.131 -15.367 1.00 66.31 84 SER A N 1
ATOM 642 C CA . SER A 1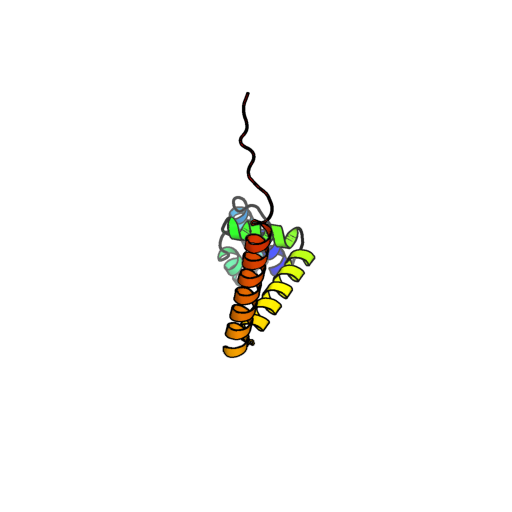 84 ? 30.881 4.425 -16.027 1.00 66.31 84 SER A CA 1
ATOM 643 C C . SER A 1 84 ? 31.477 4.413 -17.445 1.00 66.31 84 SER A C 1
ATOM 645 O O . SER A 1 84 ? 30.972 5.142 -18.304 1.00 66.31 84 SER A O 1
ATOM 647 N N . ALA A 1 85 ? 32.465 3.553 -17.729 1.00 67.06 85 ALA A N 1
ATOM 648 C CA . ALA A 1 85 ? 32.978 3.318 -19.077 1.00 67.06 85 ALA A CA 1
ATOM 649 C C . ALA A 1 85 ? 31.969 2.576 -19.975 1.00 67.06 85 ALA A C 1
ATOM 651 O O . ALA A 1 85 ? 31.696 3.038 -21.083 1.00 67.06 85 ALA A O 1
ATOM 652 N N . SER A 1 86 ? 31.335 1.506 -19.484 1.00 68.75 86 SER A N 1
ATOM 653 C CA . SER A 1 86 ? 30.299 0.751 -20.210 1.00 68.75 86 SER A CA 1
ATOM 654 C C . SER A 1 86 ? 29.070 1.602 -20.548 1.00 68.75 86 SER A C 1
ATOM 656 O O . SER A 1 86 ? 28.505 1.476 -21.635 1.00 68.75 86 SER A O 1
ATOM 658 N N . ARG A 1 87 ? 28.677 2.539 -19.673 1.00 66.31 87 ARG A N 1
ATOM 659 C CA . ARG A 1 87 ? 27.579 3.488 -19.951 1.00 66.31 87 ARG A CA 1
ATOM 660 C C . ARG A 1 87 ? 27.932 4.509 -21.035 1.00 66.31 87 ARG A C 1
ATOM 662 O O . ARG A 1 87 ? 27.091 4.817 -21.886 1.00 66.31 87 ARG A O 1
ATOM 669 N N . ARG A 1 88 ? 29.168 5.024 -21.031 1.00 73.62 88 ARG A N 1
ATOM 670 C CA . ARG A 1 88 ? 29.672 5.921 -22.090 1.00 73.62 88 ARG A CA 1
ATOM 671 C C . ARG A 1 88 ? 29.775 5.187 -23.423 1.00 73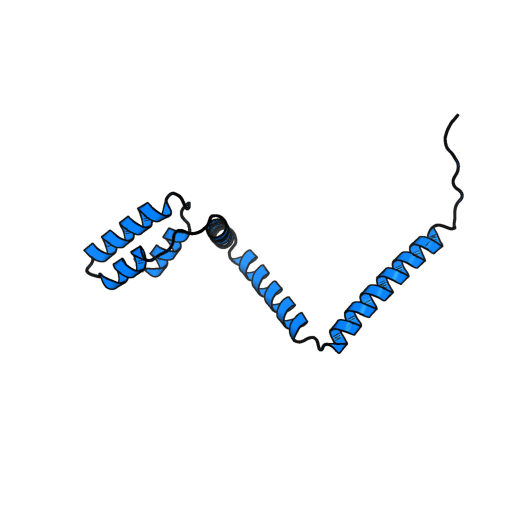.62 88 ARG A C 1
ATOM 673 O O . ARG A 1 88 ? 29.376 5.739 -24.442 1.00 73.62 88 ARG A O 1
ATOM 680 N N . GLU A 1 89 ? 30.238 3.941 -23.401 1.00 78.00 89 GLU A N 1
ATOM 681 C CA . GLU A 1 89 ? 30.319 3.071 -24.575 1.00 78.00 89 GLU A CA 1
ATOM 682 C C . GLU A 1 89 ? 28.935 2.797 -25.176 1.00 78.00 89 GLU A C 1
ATOM 684 O O . GLU A 1 89 ? 28.733 2.988 -26.373 1.00 78.00 89 GLU A O 1
ATOM 689 N N . LEU A 1 90 ? 27.947 2.440 -24.349 1.00 78.25 90 LEU A N 1
ATOM 690 C CA . LEU A 1 90 ? 26.579 2.196 -24.810 1.0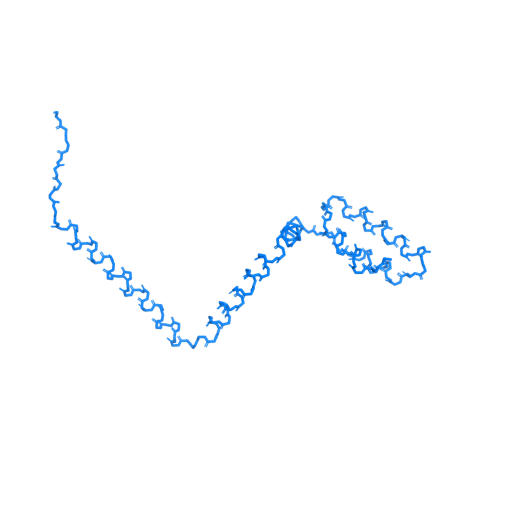0 78.25 90 LEU A CA 1
ATOM 691 C C . LEU A 1 90 ? 25.935 3.462 -25.399 1.00 78.25 90 LEU A C 1
ATOM 693 O O . LEU A 1 90 ? 25.264 3.403 -26.431 1.00 78.25 90 LEU A O 1
ATOM 697 N N . THR A 1 91 ? 26.176 4.618 -24.774 1.00 80.06 91 THR A N 1
ATOM 698 C CA . THR A 1 91 ? 25.710 5.918 -25.281 1.00 80.06 91 THR A CA 1
ATOM 699 C C . THR A 1 91 ? 26.347 6.243 -26.634 1.00 80.06 91 THR A C 1
ATOM 701 O O . THR A 1 91 ? 25.639 6.665 -27.549 1.00 80.06 91 THR A O 1
ATOM 704 N N . ARG A 1 92 ? 27.655 5.989 -26.789 1.00 81.94 92 ARG A N 1
ATOM 705 C CA . ARG A 1 92 ? 28.389 6.202 -28.043 1.00 81.94 92 ARG A CA 1
ATOM 706 C C . ARG A 1 92 ? 27.867 5.298 -29.157 1.00 81.94 92 ARG A C 1
ATOM 708 O O . ARG A 1 92 ? 27.466 5.805 -30.194 1.00 81.94 92 ARG A O 1
ATOM 715 N N . ARG A 1 93 ? 27.724 3.993 -28.904 1.00 86.81 93 ARG A N 1
ATOM 716 C CA . ARG A 1 93 ? 27.174 3.040 -29.888 1.00 86.81 93 ARG A CA 1
ATOM 717 C C . ARG A 1 93 ? 25.775 3.420 -30.356 1.00 86.81 93 ARG A C 1
ATOM 719 O O . ARG A 1 93 ? 25.462 3.303 -31.538 1.00 86.81 93 ARG A O 1
ATOM 726 N N . ARG A 1 94 ? 24.924 3.887 -29.437 1.00 86.12 94 ARG A N 1
ATOM 727 C CA . ARG A 1 94 ? 23.577 4.355 -29.778 1.00 86.12 94 ARG A CA 1
ATOM 728 C C . ARG A 1 94 ? 23.624 5.614 -30.647 1.00 86.12 94 ARG A C 1
ATOM 730 O O . ARG A 1 94 ? 22.849 5.708 -31.594 1.00 86.12 94 ARG A O 1
ATOM 737 N N . HIS A 1 95 ? 24.518 6.555 -30.342 1.00 87.06 95 HIS A N 1
ATOM 738 C CA . HIS A 1 95 ? 24.740 7.745 -31.161 1.00 87.06 95 HIS A CA 1
ATOM 739 C C . HIS A 1 95 ? 25.227 7.372 -32.567 1.00 87.06 95 HIS A C 1
ATOM 741 O O . HIS A 1 95 ? 24.598 7.774 -33.542 1.00 87.06 95 HIS A O 1
ATOM 747 N N . ASP A 1 96 ? 26.256 6.530 -32.672 1.00 89.56 96 ASP A N 1
ATOM 748 C CA . ASP A 1 96 ? 26.826 6.094 -33.951 1.00 89.56 96 ASP A CA 1
ATOM 749 C C . ASP A 1 96 ? 25.774 5.396 -34.820 1.00 89.56 96 ASP A C 1
ATOM 751 O O . ASP A 1 96 ? 25.640 5.698 -36.002 1.00 89.56 96 ASP A O 1
ATOM 755 N N . HIS A 1 97 ? 24.956 4.522 -34.228 1.00 87.75 97 HIS A N 1
ATOM 756 C CA . HIS A 1 97 ? 23.869 3.855 -34.942 1.00 87.75 97 HIS A CA 1
ATOM 757 C C . HIS A 1 97 ? 22.805 4.840 -35.457 1.00 87.75 97 HIS A C 1
ATOM 759 O O . HIS A 1 97 ? 22.308 4.687 -36.572 1.00 87.75 97 HIS A O 1
ATOM 765 N N . LEU A 1 98 ? 22.450 5.867 -34.675 1.00 89.06 98 LEU A N 1
ATOM 766 C CA . LEU A 1 98 ? 21.509 6.904 -35.116 1.00 89.06 98 LEU A CA 1
ATOM 767 C C . LEU A 1 98 ? 22.095 7.761 -36.241 1.00 89.06 98 LEU A C 1
ATOM 769 O O . LEU A 1 98 ? 21.383 8.056 -37.200 1.00 89.06 98 LEU A O 1
ATOM 773 N N . VAL A 1 99 ? 23.379 8.116 -36.153 1.00 88.62 99 VAL A N 1
ATOM 774 C CA . VAL A 1 99 ? 24.092 8.844 -37.209 1.00 88.62 99 VAL A CA 1
ATOM 775 C C . VAL A 1 99 ? 24.124 8.014 -38.489 1.00 88.62 99 VAL A C 1
ATOM 777 O O . VAL A 1 99 ? 23.718 8.509 -39.533 1.00 88.62 99 VAL A O 1
ATOM 780 N N . GLN A 1 100 ? 24.488 6.732 -38.412 1.00 86.56 100 GLN A N 1
ATOM 781 C CA . GLN A 1 100 ? 24.489 5.824 -39.563 1.00 86.56 100 GLN A CA 1
ATOM 782 C C . GLN A 1 100 ? 23.100 5.693 -40.199 1.00 86.56 100 GLN A C 1
ATOM 784 O O . GLN A 1 100 ? 22.956 5.833 -41.413 1.00 86.56 100 GLN A O 1
ATOM 789 N N . ALA A 1 101 ? 22.057 5.495 -39.391 1.00 83.88 101 ALA A N 1
ATOM 790 C CA . ALA A 1 101 ? 20.685 5.401 -39.885 1.00 83.88 101 ALA A CA 1
ATOM 791 C C . ALA A 1 101 ? 20.188 6.715 -40.523 1.00 83.88 101 ALA A C 1
ATOM 793 O O . ALA A 1 101 ? 19.404 6.680 -41.476 1.00 83.88 101 ALA A O 1
ATOM 794 N N . ALA A 1 102 ? 20.624 7.870 -40.013 1.00 82.00 102 ALA A N 1
ATOM 795 C CA . ALA A 1 102 ? 20.322 9.176 -40.594 1.00 82.00 102 ALA A CA 1
ATOM 796 C C . ALA A 1 102 ? 21.089 9.402 -41.906 1.00 82.00 102 ALA A C 1
ATOM 798 O O . ALA A 1 102 ? 20.488 9.820 -42.894 1.00 82.00 102 ALA A O 1
ATOM 799 N N . SER A 1 103 ? 22.378 9.056 -41.954 1.00 83.94 103 SER A N 1
ATOM 800 C CA . SER A 1 103 ? 23.217 9.148 -43.154 1.00 83.94 103 SER A CA 1
ATOM 801 C C . SER A 1 103 ? 22.719 8.245 -44.282 1.00 83.94 103 SER A C 1
ATOM 803 O O . SER A 1 103 ? 22.665 8.684 -45.424 1.00 83.94 103 SER A O 1
ATOM 805 N N . GLN A 1 104 ? 22.287 7.019 -43.978 1.00 82.44 104 GLN A N 1
ATOM 806 C CA . GLN A 1 104 ? 21.693 6.111 -44.969 1.00 82.44 104 GLN A CA 1
ATOM 807 C C . GLN A 1 104 ? 20.381 6.660 -45.542 1.00 82.44 104 GLN A C 1
ATOM 809 O O . GLN A 1 104 ? 20.128 6.535 -46.738 1.00 82.44 104 GLN A O 1
ATOM 814 N N . ARG A 1 105 ? 19.555 7.309 -44.710 1.00 75.69 105 ARG A N 1
ATOM 815 C CA . ARG A 1 105 ? 18.331 7.977 -45.176 1.00 75.69 105 ARG A CA 1
ATOM 816 C C . ARG A 1 105 ? 18.620 9.219 -46.012 1.00 75.69 105 ARG A C 1
ATOM 818 O O . ARG A 1 105 ? 17.924 9.431 -46.996 1.00 75.69 105 ARG A O 1
ATOM 825 N N . ALA A 1 106 ? 19.627 10.008 -45.646 1.00 73.88 106 ALA A N 1
ATOM 826 C CA . ALA A 1 106 ? 20.049 11.170 -46.424 1.00 73.88 106 ALA A CA 1
ATOM 827 C C . ALA A 1 106 ? 20.630 10.749 -47.786 1.00 73.88 106 ALA A C 1
ATOM 829 O O . ALA A 1 106 ? 20.210 11.267 -48.812 1.00 73.88 106 ALA A O 1
ATOM 830 N N . ALA A 1 107 ? 21.494 9.729 -47.817 1.00 73.19 107 ALA A N 1
ATOM 831 C CA . ALA A 1 107 ? 22.067 9.190 -49.053 1.00 73.19 107 ALA A CA 1
ATOM 832 C C . ALA A 1 107 ? 21.026 8.500 -49.958 1.00 73.19 107 ALA A C 1
ATOM 834 O O . ALA A 1 107 ? 21.165 8.503 -51.176 1.00 73.19 107 ALA A O 1
ATOM 835 N N . GLY A 1 108 ? 19.965 7.927 -49.378 1.00 59.84 108 GLY A N 1
ATOM 836 C CA . GLY A 1 108 ? 18.824 7.392 -50.128 1.00 59.84 108 GLY A CA 1
ATOM 837 C C . GLY A 1 108 ? 17.847 8.460 -50.641 1.00 59.84 108 GLY A C 1
ATOM 838 O O . GLY A 1 108 ? 17.016 8.152 -51.494 1.00 59.84 108 GLY A O 1
ATOM 839 N N . ALA A 1 109 ? 17.931 9.699 -50.143 1.00 59.47 109 ALA A N 1
ATOM 840 C CA . ALA A 1 109 ? 17.076 10.814 -50.554 1.00 59.47 109 ALA A CA 1
ATOM 841 C C . ALA A 1 109 ? 17.632 11.599 -51.759 1.00 59.47 109 ALA A C 1
ATOM 843 O O . ALA A 1 109 ? 16.863 12.282 -52.432 1.00 59.47 109 ALA A O 1
ATOM 844 N N . ASP A 1 110 ? 18.914 11.434 -52.102 1.00 56.41 110 ASP A N 1
ATOM 845 C CA . ASP A 1 110 ? 19.554 12.067 -53.272 1.00 56.41 110 ASP A CA 1
ATOM 846 C C . ASP A 1 110 ? 19.243 11.356 -54.612 1.00 56.41 110 ASP A C 1
ATOM 848 O O . ASP A 1 110 ? 19.830 11.656 -55.652 1.00 56.41 110 ASP A O 1
ATOM 852 N N . GLY A 1 111 ? 18.293 10.413 -54.615 1.00 53.91 111 GLY A N 1
ATOM 853 C CA . GLY A 1 111 ? 18.018 9.504 -55.728 1.00 53.91 111 GLY A CA 1
ATOM 854 C C . GLY A 1 111 ? 16.590 9.508 -56.282 1.00 53.91 111 GLY A C 1
ATOM 855 O O . GLY A 1 111 ? 16.111 8.438 -56.642 1.00 53.91 111 GLY A O 1
ATOM 856 N N . SER A 1 112 ? 15.878 10.641 -56.360 1.00 47.41 112 SER A N 1
ATOM 857 C CA . SER A 1 112 ? 14.872 10.882 -57.424 1.00 47.41 112 SER A CA 1
ATOM 858 C C . SER A 1 112 ? 14.261 12.289 -57.384 1.00 47.41 112 SER A C 1
ATOM 860 O O . SER A 1 112 ? 13.989 12.816 -56.306 1.00 47.41 112 SER A O 1
ATOM 862 N N . PRO A 1 113 ? 14.003 12.899 -58.559 1.00 44.91 113 PRO A N 1
ATOM 863 C CA . PRO A 1 113 ? 13.634 14.302 -58.681 1.00 44.91 113 PRO A CA 1
ATOM 864 C C . PRO A 1 113 ? 12.190 14.561 -58.244 1.00 44.91 113 PRO A C 1
ATOM 866 O O . PRO A 1 113 ? 11.253 13.863 -58.641 1.00 44.91 113 PRO A O 1
ATOM 869 N N . ALA A 1 114 ? 12.008 15.642 -57.488 1.00 47.06 114 ALA A N 1
ATOM 870 C CA . ALA A 1 114 ? 10.707 16.235 -57.236 1.00 47.06 114 ALA A CA 1
ATOM 871 C C . ALA A 1 114 ? 10.060 16.651 -58.570 1.00 47.06 114 ALA A C 1
ATOM 873 O O . ALA A 1 114 ? 10.522 17.582 -59.230 1.00 47.06 114 ALA A O 1
ATOM 874 N N . ARG A 1 115 ? 8.971 15.984 -58.969 1.00 50.94 115 ARG A N 1
ATOM 875 C CA . ARG A 1 115 ? 8.040 16.556 -59.950 1.00 50.94 115 ARG A CA 1
ATOM 876 C C . ARG A 1 115 ? 7.041 17.453 -59.220 1.00 50.94 115 ARG A C 1
ATOM 878 O O . ARG A 1 115 ? 6.370 16.968 -58.304 1.00 50.94 115 ARG A O 1
ATOM 885 N N . PRO A 1 116 ? 6.902 18.728 -59.613 1.00 48.97 116 PRO A N 1
ATOM 886 C CA . PRO A 1 116 ? 5.867 19.583 -59.068 1.00 48.97 116 PRO A CA 1
ATOM 887 C C . PRO A 1 116 ? 4.494 19.157 -59.595 1.00 48.97 116 PRO A C 1
ATOM 889 O O . PRO A 1 116 ? 4.335 18.721 -60.736 1.00 48.97 116 PRO A O 1
ATOM 892 N N . ARG A 1 117 ? 3.507 19.279 -58.709 1.00 46.66 117 ARG A N 1
ATOM 893 C CA . ARG A 1 117 ? 2.083 19.125 -58.997 1.00 46.66 117 ARG A CA 1
ATOM 894 C C . ARG A 1 117 ? 1.549 20.335 -59.771 1.00 46.66 117 ARG A C 1
ATOM 896 O O . ARG A 1 117 ? 2.064 21.440 -59.604 1.00 46.66 117 ARG A O 1
ATOM 903 N N . SER A 1 118 ? 0.388 20.107 -60.386 1.00 46.75 118 SER A N 1
ATOM 904 C CA . SER A 1 118 ? -0.696 21.052 -60.730 1.00 46.75 118 SER A CA 1
ATOM 905 C C . SER A 1 118 ? -0.794 21.443 -62.204 1.00 46.75 118 SER A C 1
ATOM 907 O O . SER A 1 118 ? 0.163 21.941 -62.791 1.00 46.75 118 SER A O 1
ATOM 909 N N . GLY A 1 119 ? -2.001 21.242 -62.735 1.00 46.41 119 GLY A N 1
ATOM 910 C CA . GLY A 1 119 ? -2.474 21.539 -64.080 1.00 46.41 119 GLY A CA 1
ATOM 911 C C . GLY A 1 119 ? -3.681 20.668 -64.366 1.00 46.41 119 GLY A C 1
ATOM 912 O O . GLY A 1 119 ? -3.506 19.718 -65.153 1.00 46.41 119 GLY A O 1
#

Secondary structure (DSSP, 8-state):
--HHHHHHHHTTS-HHHHHHHHHHHHHHHHTTT-HHHHHHHHHPPPPPHHHHHHHHHHHH-HHHHHHHHHHHHHHHHHHHHS-HHHHHHHHHHHHHHHHHHHHHHHHHHSSS--PPP--

Radius of gyration: 28.49 Å; Cα contacts (8 Å, |Δi|>4): 50; chains: 1; bounding box: 49×34×89 Å